Protein AF-A0A354A521-F1 (afdb_monomer_lite)

Sequence (65 aa):
MNVSVKDNKEITFSCDVVILPLLEHQGVRPYRDIDKVLDGLLGKTISSREFSGRLGDMSLLHTQG

pLDDT: mean 86.32, std 6.41, range [56.78, 92.44]

Structure (mmCIF, N/CA/C/O backbone):
data_AF-A0A354A521-F1
#
_entry.id   AF-A0A354A521-F1
#
loop_
_atom_site.group_PDB
_atom_site.id
_atom_site.type_symbol
_atom_site.label_atom_id
_atom_site.label_alt_id
_atom_site.label_comp_id
_atom_site.label_asym_id
_atom_site.label_entity_id
_atom_site.label_seq_id
_atom_site.pdbx_PDB_ins_code
_atom_site.Cartn_x
_atom_site.Cartn_y
_atom_site.Cartn_z
_atom_site.occupancy
_atom_site.B_iso_or_equiv
_atom_site.auth_seq_id
_atom_site.auth_comp_id
_atom_site.auth_asym_id
_atom_site.auth_atom_id
_atom_site.pdbx_PDB_model_num
ATOM 1 N N . MET A 1 1 ? -14.047 -18.258 0.455 1.00 81.81 1 MET A N 1
ATOM 2 C CA . MET A 1 1 ? -13.479 -16.934 0.125 1.00 81.81 1 MET A CA 1
ATOM 3 C C . MET A 1 1 ? -14.507 -16.206 -0.716 1.00 81.81 1 MET A C 1
ATOM 5 O O . MET A 1 1 ? -14.870 -16.729 -1.760 1.00 81.81 1 MET A O 1
ATOM 9 N N . ASN A 1 2 ? -15.017 -15.071 -0.240 1.00 89.31 2 ASN A N 1
ATOM 10 C CA . ASN A 1 2 ? -15.945 -14.248 -1.014 1.00 89.31 2 ASN A CA 1
ATOM 11 C C . ASN A 1 2 ? -15.145 -13.159 -1.726 1.00 89.31 2 ASN A C 1
ATOM 13 O O . ASN A 1 2 ? -14.326 -12.496 -1.095 1.00 89.31 2 ASN A O 1
ATOM 17 N N . VAL A 1 3 ? -15.375 -12.994 -3.027 1.00 91.19 3 VAL A N 1
ATOM 18 C CA . VAL A 1 3 ? -14.723 -11.971 -3.850 1.00 91.19 3 VAL A CA 1
ATOM 19 C C . VAL A 1 3 ? -15.803 -11.031 -4.361 1.00 91.19 3 VAL A C 1
ATOM 21 O O . VAL A 1 3 ? -16.780 -11.476 -4.959 1.00 91.19 3 VAL A O 1
ATOM 24 N N . SER A 1 4 ? -15.635 -9.736 -4.113 1.00 90.06 4 SER A N 1
ATOM 25 C CA . SER A 1 4 ? -16.5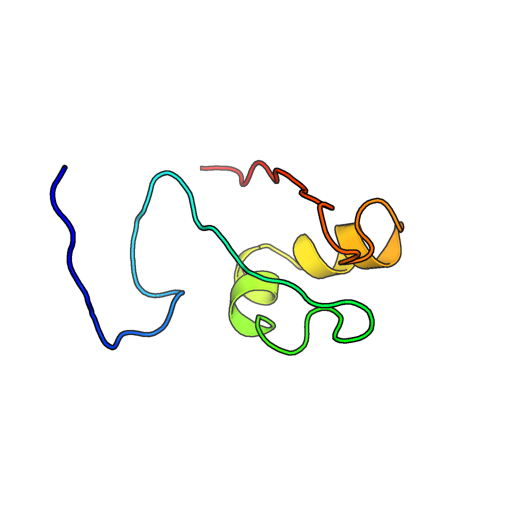24 -8.692 -4.620 1.00 90.06 4 SER A CA 1
ATOM 26 C C . SER A 1 4 ? -15.716 -7.665 -5.394 1.00 90.06 4 SER A C 1
ATOM 28 O O . SER A 1 4 ? -14.685 -7.213 -4.900 1.00 90.06 4 SER A O 1
ATOM 30 N N . VAL A 1 5 ? -16.213 -7.260 -6.559 1.00 89.56 5 VAL A N 1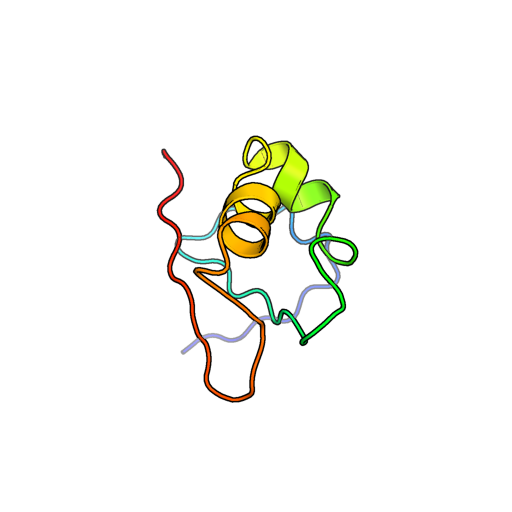
ATOM 31 C CA . VAL A 1 5 ? -15.643 -6.163 -7.346 1.00 89.56 5 VAL A CA 1
ATOM 32 C C . VAL A 1 5 ? -16.563 -4.958 -7.194 1.00 89.56 5 VAL A C 1
ATOM 34 O O . VAL A 1 5 ? -17.779 -5.086 -7.344 1.00 89.56 5 VAL A O 1
ATOM 37 N N . LYS A 1 6 ? -15.996 -3.804 -6.848 1.00 85.88 6 LYS A N 1
ATOM 38 C CA . LYS A 1 6 ? -16.720 -2.540 -6.690 1.00 85.88 6 LYS A CA 1
ATOM 39 C C . LYS A 1 6 ? -15.963 -1.450 -7.438 1.00 85.88 6 LYS A C 1
ATOM 41 O O . LYS A 1 6 ? -14.739 -1.417 -7.364 1.00 85.88 6 LYS A O 1
ATOM 46 N N . ASP A 1 7 ? -16.690 -0.564 -8.103 1.00 86.00 7 ASP A N 1
ATOM 47 C CA . ASP A 1 7 ? -16.135 0.638 -8.730 1.00 86.00 7 ASP A CA 1
ATOM 48 C C . ASP A 1 7 ? -16.330 1.832 -7.786 1.00 86.00 7 ASP A C 1
ATOM 50 O O . ASP A 1 7 ? -17.292 2.588 -7.888 1.00 86.00 7 ASP A O 1
ATOM 54 N N . ASN A 1 8 ? -15.465 1.917 -6.775 1.00 80.56 8 ASN A N 1
ATOM 55 C CA . ASN A 1 8 ? -15.493 2.949 -5.742 1.00 80.56 8 ASN A CA 1
ATOM 56 C C . ASN A 1 8 ? -14.089 3.531 -5.559 1.00 80.56 8 ASN A C 1
ATOM 58 O O . ASN A 1 8 ? -13.090 2.857 -5.801 1.00 80.56 8 ASN A O 1
ATOM 62 N N . LYS A 1 9 ? -14.002 4.760 -5.040 1.00 76.75 9 LYS A N 1
ATOM 63 C CA . LYS A 1 9 ? -12.713 5.334 -4.631 1.00 76.75 9 LYS A CA 1
ATOM 64 C C . LYS A 1 9 ? -12.120 4.549 -3.458 1.00 76.75 9 LYS A C 1
ATOM 66 O O . LYS A 1 9 ? -12.824 4.254 -2.494 1.00 76.75 9 LYS A O 1
ATOM 71 N N . GLU A 1 10 ? -10.816 4.302 -3.495 1.00 72.06 10 GLU A N 1
ATOM 72 C CA . GLU A 1 10 ? -10.080 3.496 -2.503 1.00 72.06 10 GLU A CA 1
ATOM 73 C C . GLU A 1 10 ? -10.222 4.030 -1.065 1.00 72.06 10 GLU A C 1
ATOM 75 O O . GLU A 1 10 ? -10.294 3.260 -0.116 1.00 72.06 10 GLU A O 1
ATOM 80 N N . ILE A 1 11 ? -10.380 5.347 -0.906 1.00 75.00 11 ILE A N 1
ATOM 81 C CA . ILE A 1 11 ? -10.566 6.027 0.389 1.00 75.00 11 ILE A CA 1
ATOM 82 C C . ILE A 1 11 ? -11.966 5.860 1.015 1.00 75.00 11 ILE A C 1
ATOM 84 O O . ILE A 1 11 ? -12.228 6.420 2.075 1.00 75.00 11 ILE A O 1
ATOM 88 N N . THR A 1 12 ? -12.902 5.169 0.356 1.00 71.56 12 THR A N 1
ATOM 89 C CA . THR A 1 12 ? -14.326 5.144 0.766 1.00 71.56 12 THR A CA 1
ATOM 90 C C . THR A 1 12 ? -14.756 3.877 1.501 1.00 71.56 12 THR A C 1
ATOM 92 O O . THR A 1 12 ? -15.936 3.735 1.823 1.00 71.56 12 THR A O 1
ATOM 95 N N . PHE A 1 13 ? -13.834 2.950 1.775 1.00 71.44 13 PHE A N 1
ATOM 96 C CA . PHE A 1 13 ? -14.165 1.656 2.366 1.00 71.44 13 PHE A CA 1
ATOM 97 C C . PHE A 1 13 ? -13.331 1.361 3.617 1.00 71.44 13 PHE A C 1
ATOM 99 O O . PHE A 1 13 ? -12.127 1.590 3.638 1.00 71.44 13 PHE A O 1
ATOM 106 N N . SER A 1 14 ? -13.986 0.834 4.654 1.00 80.88 14 SER A N 1
ATOM 107 C CA . SER A 1 14 ? -13.317 0.313 5.847 1.00 80.88 14 SER A CA 1
ATOM 108 C C . SER A 1 14 ? -12.885 -1.127 5.588 1.00 80.88 14 SER A C 1
ATOM 110 O O . SER A 1 14 ? -13.702 -1.964 5.203 1.00 80.88 14 SER A O 1
ATOM 112 N N . CYS A 1 15 ? -11.605 -1.413 5.783 1.00 83.94 15 CYS A N 1
ATOM 113 C CA . CYS A 1 15 ? -11.041 -2.749 5.650 1.00 83.94 15 CYS A CA 1
ATOM 114 C C . CYS A 1 15 ? -9.885 -2.941 6.629 1.00 83.94 15 CYS A C 1
ATOM 116 O O . CYS A 1 15 ? -9.215 -1.976 6.990 1.00 83.94 15 CYS A O 1
ATOM 118 N N . ASP A 1 16 ? -9.622 -4.197 6.990 1.00 87.38 16 ASP A N 1
ATOM 119 C CA . ASP A 1 16 ? -8.522 -4.551 7.892 1.00 87.38 16 ASP A CA 1
ATOM 120 C C . ASP A 1 16 ? -7.146 -4.294 7.257 1.00 87.38 16 ASP A C 1
ATOM 122 O O . ASP A 1 16 ? -6.194 -3.934 7.944 1.00 87.38 16 ASP A O 1
ATOM 126 N N . VAL A 1 17 ? -7.033 -4.489 5.936 1.00 89.25 17 VAL A N 1
ATOM 127 C CA . VAL A 1 17 ? -5.795 -4.308 5.165 1.00 89.25 17 VAL A CA 1
ATOM 128 C C . VAL A 1 17 ? -6.120 -3.760 3.777 1.00 89.25 17 VAL A C 1
ATOM 130 O O . VAL A 1 17 ? -7.011 -4.270 3.096 1.00 89.25 17 VAL A O 1
ATOM 133 N N . VAL A 1 18 ? -5.342 -2.769 3.334 1.00 89.69 18 VAL A N 1
ATOM 134 C CA . VAL A 1 18 ? -5.328 -2.268 1.952 1.00 89.69 18 VAL A CA 1
ATOM 135 C C . VAL A 1 18 ? -4.015 -2.681 1.289 1.00 89.69 18 VAL A C 1
ATOM 137 O O . VAL A 1 18 ? -2.943 -2.467 1.851 1.00 89.69 18 VAL A O 1
ATOM 140 N N . ILE A 1 19 ? -4.087 -3.244 0.081 1.00 90.75 19 ILE A N 1
ATOM 141 C CA . ILE A 1 19 ? -2.911 -3.567 -0.738 1.00 90.75 19 ILE A CA 1
ATOM 142 C C . ILE A 1 19 ? -2.841 -2.562 -1.886 1.00 90.75 19 ILE A C 1
ATOM 144 O O . ILE A 1 19 ? -3.743 -2.516 -2.719 1.00 90.75 19 ILE A O 1
ATOM 148 N N . LEU A 1 20 ? -1.759 -1.783 -1.935 1.00 89.50 20 LEU A N 1
ATOM 149 C CA . LEU A 1 20 ? -1.529 -0.762 -2.958 1.00 89.50 20 LEU A CA 1
ATOM 150 C C . LEU A 1 20 ? -0.317 -1.146 -3.819 1.00 89.50 20 LEU A C 1
ATOM 152 O O . LEU A 1 20 ? 0.801 -1.186 -3.300 1.00 89.50 20 LEU A O 1
ATOM 156 N N . PRO A 1 21 ? -0.486 -1.426 -5.122 1.00 89.38 21 PRO A N 1
ATOM 157 C CA . PRO A 1 21 ? 0.647 -1.659 -6.006 1.00 89.38 21 PRO A CA 1
ATOM 158 C C . PRO A 1 21 ? 1.368 -0.339 -6.291 1.00 89.38 21 PRO A C 1
ATOM 160 O O . PRO A 1 21 ? 0.781 0.584 -6.856 1.00 89.38 21 PRO A O 1
ATOM 163 N N . LEU A 1 22 ? 2.648 -0.251 -5.932 1.00 86.81 22 LEU A N 1
ATOM 164 C CA . LEU A 1 22 ? 3.468 0.932 -6.177 1.00 86.81 22 LEU A CA 1
ATOM 165 C C . LEU A 1 22 ? 4.674 0.561 -7.040 1.00 86.81 22 LEU A C 1
ATOM 167 O O . LEU A 1 22 ? 5.517 -0.233 -6.629 1.00 86.81 22 LEU A O 1
ATOM 171 N N . LEU A 1 23 ? 4.733 1.124 -8.247 1.00 85.31 23 LEU A N 1
ATOM 172 C CA . LEU A 1 23 ? 5.805 0.847 -9.198 1.00 85.31 23 LEU A CA 1
ATOM 173 C C . LEU A 1 23 ? 7.014 1.749 -8.946 1.00 85.31 23 LEU A C 1
ATOM 175 O O . LEU A 1 23 ? 6.881 2.904 -8.522 1.00 85.31 23 LEU A O 1
ATOM 179 N N . GLU A 1 24 ? 8.194 1.225 -9.270 1.00 85.94 24 GLU A N 1
ATOM 180 C CA . GLU A 1 24 ? 9.446 1.971 -9.219 1.00 85.94 24 GLU A CA 1
ATOM 181 C C . GLU A 1 24 ? 9.330 3.314 -9.969 1.00 85.94 24 GLU A C 1
ATOM 183 O O . GLU A 1 24 ? 8.696 3.427 -11.021 1.00 85.94 24 GLU A O 1
ATOM 188 N N . HIS A 1 25 ? 9.912 4.364 -9.387 1.00 82.94 25 HIS A N 1
ATOM 189 C CA . HIS A 1 25 ? 9.924 5.740 -9.911 1.00 82.94 25 HIS A CA 1
ATOM 190 C C . HIS A 1 25 ? 8.565 6.459 -10.046 1.00 82.94 25 HIS A C 1
ATOM 192 O O . HIS A 1 25 ? 8.546 7.629 -10.436 1.00 82.94 25 HIS A O 1
ATOM 198 N N . GLN A 1 26 ? 7.431 5.847 -9.681 1.00 83.31 26 GLN A N 1
ATOM 199 C CA . GLN A 1 26 ? 6.139 6.555 -9.676 1.00 83.31 26 GLN A CA 1
ATOM 200 C C . GLN A 1 26 ? 5.946 7.455 -8.446 1.00 83.31 26 GLN A C 1
ATOM 202 O O . GLN A 1 26 ? 5.218 8.456 -8.503 1.00 83.31 26 GLN A O 1
ATOM 207 N N . GLY A 1 27 ? 6.617 7.122 -7.340 1.00 84.06 27 GLY A N 1
ATOM 208 C CA . GLY A 1 27 ? 6.406 7.768 -6.047 1.00 84.06 27 GLY A CA 1
ATOM 209 C C . GLY A 1 27 ? 4.949 7.649 -5.586 1.00 84.06 27 GLY A C 1
ATOM 210 O O . GLY A 1 27 ? 4.229 6.742 -5.983 1.00 84.06 27 GLY A O 1
ATOM 211 N N . VAL A 1 28 ? 4.484 8.609 -4.786 1.00 87.94 28 VAL A N 1
ATOM 212 C CA . VAL A 1 28 ? 3.124 8.603 -4.203 1.00 87.94 28 VAL A CA 1
ATOM 213 C C . VAL A 1 28 ? 2.030 9.035 -5.191 1.00 87.94 28 VAL A C 1
ATOM 215 O O . VAL A 1 28 ? 0.850 9.012 -4.864 1.00 87.94 28 VAL A O 1
ATOM 218 N N . ARG A 1 29 ? 2.375 9.466 -6.414 1.00 85.62 29 ARG A N 1
ATOM 219 C CA . ARG A 1 29 ? 1.424 10.122 -7.338 1.00 85.62 29 ARG A CA 1
ATOM 220 C C . ARG A 1 29 ? 0.081 9.389 -7.517 1.00 85.62 29 ARG A C 1
ATOM 222 O O . ARG A 1 29 ? -0.924 10.099 -7.481 1.00 85.62 29 ARG A O 1
ATOM 229 N N . PRO A 1 30 ? 0.031 8.051 -7.670 1.00 85.00 30 PRO A N 1
ATOM 230 C CA . PRO A 1 30 ? -1.233 7.331 -7.837 1.00 85.00 30 PRO A CA 1
ATOM 231 C C . PRO A 1 30 ? -2.140 7.382 -6.600 1.00 85.00 30 PRO A C 1
ATOM 233 O O . PRO A 1 30 ? -3.355 7.357 -6.736 1.00 85.00 30 PRO A O 1
ATOM 236 N N . TYR A 1 31 ? -1.557 7.524 -5.407 1.00 90.31 31 TYR A N 1
ATOM 237 C CA . TYR A 1 31 ? -2.249 7.397 -4.121 1.00 90.31 31 TYR A CA 1
ATOM 238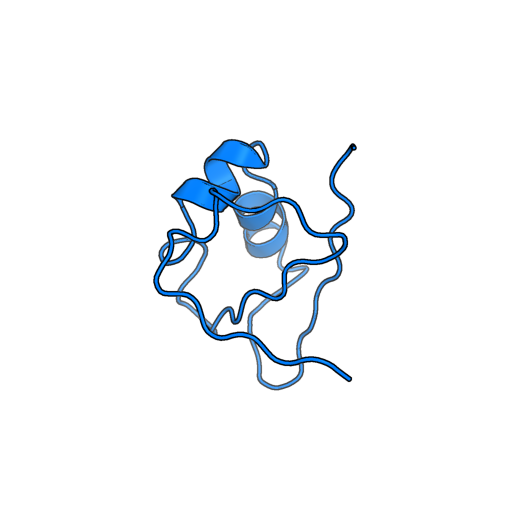 C C . TYR A 1 31 ? -2.143 8.661 -3.268 1.00 90.31 31 TYR A C 1
ATOM 240 O O . TYR A 1 31 ? -2.164 8.587 -2.042 1.00 90.31 31 TYR A O 1
ATOM 248 N N . ARG A 1 32 ? -2.025 9.842 -3.891 1.00 89.81 32 ARG A N 1
ATOM 249 C CA . ARG A 1 32 ? -1.916 11.124 -3.165 1.00 89.81 32 ARG A CA 1
ATOM 250 C C . ARG A 1 32 ? -3.049 11.345 -2.170 1.00 89.81 32 ARG A C 1
ATOM 252 O O . ARG A 1 32 ? -2.809 11.879 -1.092 1.00 89.81 32 ARG A O 1
ATOM 259 N N . ASP A 1 33 ? -4.264 10.944 -2.529 1.00 90.00 33 ASP A N 1
ATOM 260 C CA . ASP A 1 33 ? -5.425 11.097 -1.656 1.00 90.00 33 ASP A CA 1
ATOM 261 C C . ASP A 1 33 ? -5.322 10.182 -0.427 1.00 90.00 33 ASP A C 1
ATOM 263 O O . ASP A 1 33 ? -5.603 10.627 0.684 1.00 90.00 33 ASP A O 1
ATOM 267 N N . ILE A 1 34 ? -4.846 8.943 -0.602 1.00 89.69 34 ILE A N 1
ATOM 268 C CA . ILE A 1 34 ? -4.588 8.009 0.505 1.00 89.69 34 ILE A CA 1
ATOM 269 C C . ILE A 1 34 ? -3.451 8.534 1.381 1.00 89.69 34 ILE A C 1
ATOM 271 O O . ILE A 1 34 ? -3.593 8.606 2.596 1.00 89.69 34 ILE A O 1
ATOM 275 N N . ASP A 1 35 ? -2.343 8.960 0.777 1.00 91.62 35 ASP A N 1
ATOM 276 C CA . ASP A 1 35 ? -1.197 9.505 1.507 1.00 91.62 35 ASP A CA 1
ATOM 277 C C . ASP A 1 35 ? -1.583 10.720 2.353 1.00 91.62 35 ASP A C 1
ATOM 279 O O . ASP A 1 35 ? -1.156 10.839 3.496 1.00 91.62 35 ASP A O 1
ATOM 283 N N . LYS A 1 36 ? -2.467 11.584 1.839 1.00 91.25 36 LYS A N 1
ATOM 284 C CA . LYS A 1 36 ? -3.004 12.716 2.599 1.00 91.25 36 LYS A CA 1
ATOM 285 C C . LYS A 1 36 ? -3.817 12.272 3.818 1.00 91.25 36 LYS A C 1
ATOM 287 O O . LYS A 1 36 ? -3.706 12.903 4.865 1.00 91.25 36 LYS A O 1
ATOM 292 N N . VAL A 1 37 ? -4.627 11.219 3.695 1.00 89.12 37 VAL A N 1
ATOM 293 C CA . VAL A 1 37 ? -5.381 10.643 4.827 1.00 89.12 37 VAL A CA 1
ATOM 294 C C . VAL A 1 37 ? -4.436 10.010 5.854 1.00 89.12 37 VAL A C 1
ATOM 296 O O . VAL A 1 37 ? -4.705 10.069 7.048 1.00 89.12 37 VAL A O 1
ATOM 299 N N . LEU A 1 38 ? -3.303 9.471 5.402 1.00 89.19 38 LEU A N 1
ATOM 300 C CA . LEU A 1 38 ? -2.279 8.837 6.235 1.00 89.19 38 LEU A CA 1
ATOM 301 C C . LEU A 1 38 ? -1.173 9.798 6.707 1.00 89.19 38 LEU A C 1
ATOM 303 O O . LEU A 1 38 ? -0.075 9.350 7.029 1.00 89.19 38 LEU A O 1
ATOM 307 N N . ASP A 1 39 ? -1.419 11.110 6.721 1.00 90.50 39 ASP A N 1
ATOM 308 C CA . ASP A 1 39 ? -0.443 12.135 7.137 1.00 90.50 39 ASP A CA 1
ATOM 309 C C . ASP A 1 39 ? 0.940 12.003 6.452 1.00 90.50 39 ASP A C 1
ATOM 311 O O . ASP A 1 39 ? 2.017 12.115 7.054 1.00 90.50 39 ASP A O 1
ATOM 315 N N . GLY A 1 40 ? 0.927 11.711 5.152 1.00 91.75 40 GLY A N 1
ATOM 316 C CA . GLY A 1 40 ? 2.134 11.608 4.338 1.00 91.75 40 GLY A CA 1
ATOM 317 C C . GLY A 1 40 ? 2.967 10.348 4.590 1.00 91.75 40 GLY A C 1
ATOM 318 O O . GLY A 1 40 ? 4.153 10.336 4.248 1.00 91.75 40 GLY A O 1
ATOM 319 N N . LEU A 1 41 ? 2.415 9.320 5.247 1.00 91.69 41 LEU A N 1
ATOM 320 C CA . LEU A 1 41 ? 3.156 8.107 5.608 1.00 91.69 41 LEU A CA 1
ATOM 321 C C . LEU A 1 41 ? 3.765 7.402 4.387 1.00 91.69 41 LEU A C 1
ATOM 323 O O . LEU A 1 41 ? 4.941 7.044 4.430 1.00 91.69 41 LEU A O 1
ATOM 327 N N . LEU A 1 42 ? 3.019 7.267 3.282 1.00 91.12 42 LEU A N 1
ATOM 328 C CA . LEU A 1 42 ? 3.527 6.634 2.055 1.00 91.12 42 LEU A CA 1
ATOM 329 C C . LEU A 1 42 ? 4.694 7.446 1.484 1.00 91.12 42 LEU A C 1
ATOM 331 O O . LEU A 1 42 ? 5.728 6.892 1.101 1.00 91.12 42 LEU A O 1
ATOM 335 N N . GLY A 1 43 ? 4.553 8.774 1.472 1.00 91.81 43 GLY A N 1
ATOM 336 C CA . GLY A 1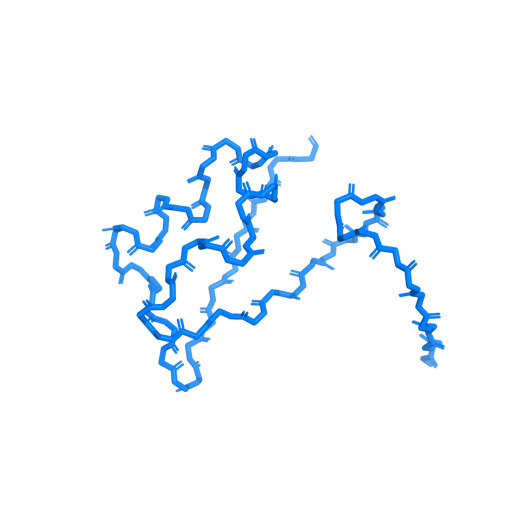 43 ? 5.608 9.688 1.040 1.00 91.81 43 GLY A CA 1
ATOM 337 C C . GLY A 1 43 ? 6.868 9.597 1.889 1.00 91.81 43 GLY A C 1
ATOM 338 O O . GLY A 1 43 ? 7.971 9.565 1.334 1.00 91.81 43 GLY A O 1
ATOM 339 N N . LYS A 1 44 ? 6.717 9.507 3.214 1.00 92.44 44 LYS A N 1
ATOM 340 C CA . LYS A 1 44 ? 7.830 9.347 4.161 1.00 92.44 44 LYS A CA 1
ATOM 341 C C . LYS A 1 44 ? 8.572 8.027 3.919 1.00 92.44 44 LYS A C 1
ATOM 343 O O . LYS A 1 44 ? 9.789 8.069 3.759 1.00 92.44 44 LYS A O 1
ATOM 348 N N . THR A 1 45 ? 7.861 6.904 3.781 1.00 91.25 45 THR A N 1
ATOM 349 C CA . THR A 1 45 ? 8.457 5.573 3.530 1.00 91.25 45 THR A CA 1
ATOM 350 C C . THR A 1 45 ? 9.211 5.496 2.198 1.00 91.25 45 THR A C 1
ATOM 352 O O . THR A 1 45 ? 10.298 4.925 2.119 1.00 91.25 45 THR A O 1
ATOM 355 N N . ILE A 1 46 ? 8.673 6.093 1.130 1.00 89.69 46 ILE A N 1
ATOM 356 C CA . ILE A 1 46 ? 9.372 6.135 -0.166 1.00 89.69 46 ILE A CA 1
ATOM 357 C C . ILE A 1 46 ? 10.602 7.048 -0.077 1.00 89.69 46 ILE A C 1
ATOM 359 O O . ILE A 1 46 ? 11.673 6.717 -0.587 1.00 89.69 46 ILE A O 1
ATOM 363 N N . SER A 1 47 ? 10.471 8.200 0.589 1.00 89.94 47 SER A N 1
ATOM 364 C CA . SER A 1 47 ? 11.559 9.179 0.712 1.00 89.94 47 SER A CA 1
ATOM 365 C C . SER A 1 47 ? 12.708 8.681 1.590 1.00 89.94 47 SER A C 1
ATOM 367 O O . SER A 1 47 ? 13.861 9.022 1.320 1.00 89.94 47 SER A O 1
ATOM 369 N N . SER A 1 48 ? 12.426 7.846 2.598 1.00 90.50 48 SER A N 1
ATOM 370 C CA . SER A 1 48 ? 13.456 7.191 3.417 1.00 90.50 48 SER A CA 1
ATOM 371 C C . SER A 1 48 ? 14.179 6.052 2.690 1.00 90.50 48 SER A C 1
ATOM 373 O O . SER A 1 48 ? 15.183 5.553 3.194 1.00 90.50 48 SER A O 1
ATOM 375 N N . ARG A 1 49 ? 13.730 5.686 1.478 1.00 85.44 49 ARG A N 1
ATOM 376 C CA . ARG A 1 49 ? 14.229 4.555 0.674 1.00 85.44 49 ARG A CA 1
ATOM 377 C C . ARG A 1 49 ? 14.017 3.183 1.324 1.00 85.44 49 ARG A C 1
ATOM 379 O O . ARG A 1 49 ? 14.607 2.209 0.867 1.00 85.44 49 ARG A O 1
ATOM 386 N N . GLU A 1 50 ? 13.161 3.092 2.342 1.00 85.62 50 GLU A N 1
ATOM 387 C CA . GLU A 1 50 ? 12.725 1.814 2.926 1.00 85.62 50 GLU A CA 1
ATOM 388 C C . GLU A 1 50 ? 11.897 0.989 1.937 1.00 85.62 50 GLU A C 1
ATOM 390 O O . GLU A 1 50 ? 11.867 -0.237 2.014 1.00 85.62 50 GLU A O 1
ATOM 395 N N . PHE A 1 51 ? 11.253 1.659 0.982 1.00 89.25 51 PHE A N 1
ATOM 396 C CA . PHE A 1 51 ? 10.533 1.024 -0.110 1.00 89.25 51 PHE A CA 1
ATOM 397 C C . PHE A 1 51 ? 10.877 1.698 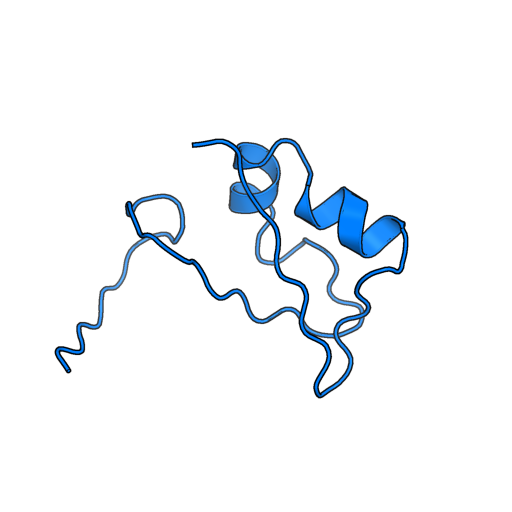-1.440 1.00 89.25 51 PHE A C 1
ATOM 399 O O . PHE A 1 51 ? 10.802 2.923 -1.560 1.00 89.25 51 PHE A O 1
ATOM 406 N N . SER A 1 52 ? 11.235 0.893 -2.447 1.00 85.38 52 SER A N 1
ATOM 407 C CA . SER A 1 52 ? 11.648 1.391 -3.768 1.00 85.38 52 SER A CA 1
ATOM 408 C C . SER A 1 52 ? 10.695 1.025 -4.908 1.00 85.38 52 SER A C 1
ATOM 410 O O . SER A 1 52 ? 10.731 1.667 -5.955 1.00 85.38 52 SER A O 1
ATOM 412 N N . GLY A 1 53 ? 9.806 0.046 -4.703 1.00 86.75 53 GLY A N 1
ATOM 413 C CA . GLY A 1 53 ? 8.865 -0.417 -5.730 1.00 86.75 53 GLY A CA 1
ATOM 414 C C . GLY A 1 53 ? 9.478 -1.381 -6.746 1.00 86.75 53 GLY A C 1
ATOM 415 O O . GLY A 1 53 ? 8.907 -1.577 -7.821 1.00 86.75 53 GLY A O 1
ATOM 416 N N . ARG A 1 54 ? 10.635 -1.981 -6.426 1.00 89.50 54 ARG A N 1
ATOM 417 C CA . ARG A 1 54 ? 11.234 -3.052 -7.233 1.00 89.50 54 ARG A CA 1
ATOM 418 C C . ARG A 1 54 ? 10.342 -4.289 -7.222 1.00 89.50 54 ARG A C 1
ATOM 420 O O . ARG A 1 54 ? 9.571 -4.517 -6.293 1.00 89.50 54 ARG A O 1
ATOM 427 N N . LEU A 1 55 ? 10.469 -5.126 -8.248 1.00 85.75 55 LEU A N 1
ATOM 428 C CA . LEU A 1 55 ? 9.716 -6.375 -8.309 1.00 85.75 55 LEU A CA 1
ATOM 429 C C . LEU A 1 55 ? 10.017 -7.242 -7.075 1.00 85.75 55 LEU A C 1
ATOM 431 O O . LEU A 1 55 ? 11.167 -7.605 -6.836 1.00 85.75 55 LEU A O 1
ATOM 435 N N . GLY A 1 56 ? 8.973 -7.574 -6.314 1.00 86.31 56 GLY A N 1
ATOM 436 C CA . GLY A 1 56 ? 9.083 -8.344 -5.074 1.00 86.31 56 GLY A CA 1
ATOM 437 C C . GLY A 1 56 ? 9.310 -7.512 -3.805 1.00 86.31 56 GLY A C 1
ATOM 438 O O . GLY A 1 56 ? 9.254 -8.090 -2.722 1.00 86.31 56 GLY A O 1
ATOM 439 N N . ASP A 1 57 ? 9.507 -6.189 -3.902 1.00 89.38 57 ASP A N 1
ATOM 440 C CA . ASP A 1 57 ? 9.480 -5.310 -2.724 1.00 89.38 57 ASP A CA 1
ATOM 441 C C . ASP A 1 57 ? 8.056 -5.267 -2.148 1.00 89.38 57 ASP A C 1
ATOM 443 O O . ASP A 1 57 ? 7.069 -5.090 -2.866 1.00 89.38 57 ASP A O 1
ATOM 447 N N . MET A 1 58 ? 7.957 -5.356 -0.824 1.00 91.69 58 MET A N 1
ATOM 448 C CA . MET A 1 58 ? 6.722 -5.149 -0.075 1.00 91.69 58 MET A CA 1
ATOM 449 C C . MET A 1 58 ? 7.043 -4.366 1.195 1.00 91.69 58 MET A C 1
ATOM 451 O O . MET A 1 58 ? 8.045 -4.634 1.853 1.00 91.69 58 MET A O 1
ATOM 455 N N . SER A 1 59 ? 6.181 -3.415 1.549 1.00 90.94 59 SER A N 1
ATOM 456 C CA . SER A 1 59 ? 6.236 -2.720 2.833 1.00 90.94 59 SER A CA 1
ATOM 457 C C . SER A 1 59 ? 4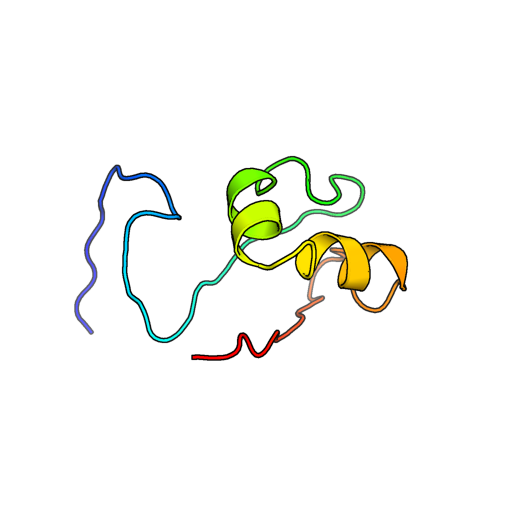.883 -2.829 3.523 1.00 90.94 59 SER A C 1
ATOM 459 O O . SER A 1 59 ? 3.845 -2.625 2.892 1.00 90.94 59 SER A O 1
ATOM 461 N N . LEU A 1 60 ? 4.906 -3.188 4.807 1.00 92.38 60 LEU A N 1
ATOM 462 C CA . LEU A 1 60 ? 3.725 -3.247 5.658 1.00 92.38 60 LEU A CA 1
ATOM 463 C C . LEU A 1 60 ? 3.727 -2.029 6.575 1.00 92.38 60 LEU A C 1
ATOM 465 O O . LEU A 1 60 ? 4.615 -1.872 7.412 1.00 92.38 60 LEU A O 1
ATOM 469 N N . LEU A 1 61 ? 2.717 -1.180 6.417 1.00 90.62 61 LEU A N 1
ATOM 470 C CA . LEU A 1 61 ? 2.571 0.047 7.185 1.00 90.62 61 LEU A CA 1
ATOM 471 C C . LEU A 1 61 ? 1.420 -0.102 8.170 1.00 90.62 61 LEU A C 1
ATOM 473 O O . LEU A 1 61 ? 0.281 -0.346 7.778 1.00 90.62 61 LEU A O 1
ATOM 477 N N . HIS A 1 62 ? 1.724 0.064 9.453 1.00 89.31 62 HIS A N 1
ATOM 478 C CA . HIS A 1 62 ? 0.712 0.107 10.497 1.00 89.31 62 HIS A CA 1
ATOM 479 C C . HIS A 1 62 ? 0.160 1.526 10.600 1.00 89.31 62 HIS A C 1
ATOM 481 O O . HIS A 1 62 ? 0.868 2.455 10.988 1.00 89.31 62 HIS A O 1
ATOM 487 N N . THR A 1 63 ? -1.111 1.689 10.254 1.00 82.56 63 THR A N 1
ATOM 488 C CA . THR A 1 63 ? -1.851 2.927 10.494 1.00 82.56 63 THR A CA 1
ATOM 489 C C . THR A 1 63 ? -2.438 2.873 11.901 1.00 82.56 63 THR A C 1
ATOM 491 O O . THR A 1 63 ? -2.869 1.808 12.346 1.00 82.56 63 THR A O 1
ATOM 494 N N . GLN A 1 64 ? -2.437 3.990 12.633 1.00 72.88 64 GLN A N 1
ATOM 495 C CA . GLN A 1 64 ? -3.193 4.046 13.888 1.00 72.88 64 GLN A CA 1
ATOM 496 C C . GLN A 1 64 ? -4.683 3.853 13.569 1.00 72.88 64 GLN A C 1
ATOM 498 O O . GLN A 1 64 ? -5.163 4.396 12.573 1.00 72.88 64 GLN A O 1
ATOM 503 N N . GLY A 1 65 ? -5.355 3.008 14.355 1.00 56.78 65 GLY A N 1
ATOM 504 C CA . GLY A 1 65 ? -6.790 2.732 14.239 1.00 56.78 65 GLY A CA 1
ATOM 505 C C . GLY A 1 65 ? -7.649 3.830 14.841 1.00 56.78 65 GLY A C 1
ATOM 506 O O . GLY A 1 65 ? -7.171 4.483 15.796 1.00 56.78 65 GLY A O 1
#

Secondary structure (DSSP, 8-state):
---------GGG---S-------TTTTTGGGHHHHHHTTTHHHHHHHTTS----TT---------

Radius of gyration: 12.68 Å; chains: 1; bounding box: 31×30×24 Å

Foldseek 3Di:
DDDDDDDDDPVPDDDPDDDDQDAAPPQCVVPVVVCVVQVNPSVVCVVVVVFGNPVPDDDDDDGDD